Protein AF-A0A8E4GCB2-F1 (afdb_monomer_lite)

Structure (mmCIF, N/CA/C/O backbone):
data_AF-A0A8E4GCB2-F1
#
_entry.id   AF-A0A8E4GCB2-F1
#
loop_
_atom_site.group_PDB
_atom_site.id
_atom_site.type_symbol
_atom_site.label_atom_id
_atom_site.label_alt_id
_atom_site.label_comp_id
_atom_site.label_asym_id
_atom_site.label_entity_id
_atom_site.label_seq_id
_atom_site.pdbx_PDB_ins_code
_atom_site.Cartn_x
_atom_site.Cartn_y
_atom_site.Cartn_z
_atom_site.occupancy
_atom_site.B_iso_or_equiv
_atom_site.auth_seq_id
_atom_site.auth_comp_id
_atom_site.auth_asym_id
_atom_site.auth_atom_id
_atom_site.pdbx_PDB_model_num
ATOM 1 N N . MET A 1 1 ? -10.211 0.913 6.181 1.00 65.44 1 MET A N 1
ATOM 2 C CA . MET A 1 1 ? -9.651 0.796 7.549 1.00 65.44 1 MET A CA 1
ATOM 3 C C . MET A 1 1 ? -8.179 1.196 7.677 1.00 65.44 1 MET A C 1
ATOM 5 O O . MET A 1 1 ? -7.841 1.845 8.655 1.00 65.44 1 MET A O 1
ATOM 9 N N . ARG A 1 2 ? -7.287 0.871 6.728 1.00 70.12 2 ARG A N 1
ATOM 10 C CA . ARG A 1 2 ? -5.831 1.126 6.861 1.00 70.12 2 ARG A CA 1
ATOM 11 C C . ARG A 1 2 ? -5.432 2.606 6.962 1.00 70.12 2 ARG A C 1
ATOM 13 O O . ARG A 1 2 ? -4.666 2.965 7.844 1.00 70.12 2 ARG A O 1
ATOM 20 N N . LYS A 1 3 ? -6.021 3.485 6.146 1.00 70.12 3 LYS A N 1
ATOM 21 C CA . LYS A 1 3 ? -5.836 4.944 6.283 1.00 70.12 3 LYS A CA 1
ATOM 22 C C . LYS A 1 3 ? -6.299 5.482 7.630 1.00 70.12 3 LYS A C 1
ATOM 24 O O . LYS A 1 3 ? -5.639 6.321 8.220 1.00 70.12 3 LYS A O 1
ATOM 29 N N . SER A 1 4 ? -7.415 4.963 8.133 1.00 77.81 4 SER A N 1
ATOM 30 C CA . SER A 1 4 ? -7.913 5.296 9.466 1.00 77.81 4 SER A CA 1
ATOM 31 C C . SER A 1 4 ? -6.920 4.863 10.546 1.00 77.81 4 SER A C 1
ATOM 33 O O . SER A 1 4 ? -6.782 5.559 11.541 1.00 77.81 4 SER A O 1
ATOM 35 N N . ALA A 1 5 ? -6.206 3.749 10.343 1.00 80.12 5 ALA A N 1
ATOM 36 C CA . ALA A 1 5 ? -5.160 3.286 11.250 1.00 80.12 5 ALA A CA 1
ATOM 37 C C . ALA A 1 5 ? -3.907 4.170 11.207 1.00 80.12 5 ALA A C 1
ATOM 39 O O . ALA A 1 5 ? -3.366 4.470 12.263 1.00 80.12 5 ALA A O 1
ATOM 40 N N . LEU A 1 6 ? -3.495 4.622 10.017 1.00 77.94 6 LEU A N 1
ATOM 41 C CA . LEU A 1 6 ? -2.392 5.576 9.837 1.00 77.94 6 LEU A CA 1
ATOM 42 C C . LEU A 1 6 ? -2.711 6.951 10.427 1.00 77.94 6 LEU A C 1
ATOM 44 O O . LEU A 1 6 ? -1.903 7.530 11.139 1.00 77.94 6 LEU A O 1
ATOM 48 N N . LEU A 1 7 ? -3.926 7.453 10.204 1.00 80.25 7 LEU A N 1
ATOM 49 C CA . LEU A 1 7 ? -4.390 8.669 10.864 1.00 80.25 7 LEU A CA 1
ATOM 50 C C . LEU A 1 7 ? -4.395 8.478 12.386 1.00 80.25 7 LEU A C 1
ATOM 52 O O . LEU A 1 7 ? -3.862 9.295 13.127 1.00 80.25 7 LEU A O 1
ATOM 56 N N . ALA A 1 8 ? -4.959 7.369 12.866 1.00 81.69 8 ALA A N 1
ATOM 57 C CA . ALA A 1 8 ? -5.050 7.101 14.292 1.00 81.69 8 ALA A CA 1
ATOM 58 C C . ALA A 1 8 ? -3.692 6.841 14.962 1.00 81.69 8 ALA A C 1
ATOM 60 O O . ALA A 1 8 ? -3.600 7.016 16.178 1.00 81.69 8 ALA A O 1
ATOM 61 N N . SER A 1 9 ? -2.651 6.431 14.232 1.00 81.31 9 SER A N 1
ATOM 62 C CA . SER A 1 9 ? -1.313 6.243 14.801 1.00 81.31 9 SER A CA 1
ATOM 63 C C . SER A 1 9 ? -0.618 7.573 15.089 1.00 81.31 9 SER A C 1
ATOM 65 O O . SER A 1 9 ? 0.040 7.671 16.120 1.00 81.31 9 SER A O 1
ATOM 67 N N . VAL A 1 10 ? -0.842 8.603 14.262 1.00 82.25 10 VAL A N 1
ATOM 68 C CA . VAL A 1 10 ? -0.287 9.959 14.463 1.00 82.25 10 VAL A CA 1
ATOM 69 C C . VAL A 1 10 ? -1.137 10.852 15.374 1.00 82.25 10 VAL A C 1
ATOM 71 O O . VAL A 1 10 ? -0.685 11.907 15.817 1.00 82.25 10 VAL A O 1
ATOM 74 N N . MET A 1 11 ? -2.371 10.445 15.689 1.00 84.69 11 MET A N 1
ATOM 75 C CA . MET A 1 11 ? -3.246 11.166 16.621 1.00 84.69 11 MET A CA 1
ATOM 76 C C . MET A 1 11 ? -2.709 11.160 18.057 1.00 84.69 11 MET A C 1
ATOM 78 O O . MET A 1 11 ? -2.127 10.182 18.538 1.00 84.69 11 MET A O 1
ATOM 82 N N . ARG A 1 12 ? -3.031 12.217 18.818 1.00 83.38 12 ARG A N 1
ATOM 83 C CA . ARG A 1 12 ? -2.738 12.257 20.258 1.00 83.38 12 ARG A CA 1
ATOM 84 C C . ARG A 1 12 ? -3.462 11.117 20.976 1.00 83.38 12 ARG A C 1
ATOM 86 O O . ARG A 1 12 ? -4.606 10.775 20.668 1.00 83.38 12 ARG A O 1
ATOM 93 N N . SER A 1 13 ? -2.831 10.562 22.010 1.00 81.69 13 SER A N 1
ATOM 94 C CA . SER A 1 13 ? -3.335 9.380 22.733 1.00 81.69 13 SER A CA 1
ATOM 95 C C . SER A 1 13 ? -4.754 9.541 23.309 1.00 81.69 13 SER A C 1
ATOM 97 O O . SER A 1 13 ? -5.478 8.550 23.450 1.00 81.69 13 SER A O 1
ATOM 99 N N . GLY A 1 14 ? -5.164 10.772 23.639 1.00 82.06 14 GLY A N 1
ATOM 100 C CA . GLY A 1 14 ? -6.522 11.106 24.080 1.00 82.06 14 GLY A CA 1
ATOM 101 C C . GLY A 1 14 ? -7.552 11.092 22.946 1.00 82.06 14 GLY A C 1
ATOM 102 O O . GLY A 1 14 ? -8.628 10.519 23.104 1.00 82.06 14 GLY A O 1
ATOM 103 N N . GLU A 1 15 ? -7.210 11.652 21.786 1.00 85.19 15 GLU A N 1
ATOM 104 C CA . GLU A 1 15 ? -8.082 11.701 20.604 1.00 85.19 15 GLU A CA 1
ATOM 105 C C . GLU A 1 15 ? -8.277 10.304 20.013 1.00 85.19 15 GLU A C 1
ATOM 107 O O . GLU A 1 15 ? -9.405 9.896 19.745 1.00 85.19 15 GLU A O 1
ATOM 112 N N . ARG A 1 16 ? -7.198 9.515 19.928 1.00 88.25 16 ARG A N 1
ATOM 113 C CA . ARG A 1 16 ? -7.249 8.107 19.513 1.00 88.25 16 ARG A CA 1
ATOM 114 C C . ARG A 1 16 ? -8.186 7.281 20.394 1.00 88.25 16 ARG A C 1
ATOM 116 O O . ARG A 1 16 ? -8.955 6.466 19.890 1.00 88.25 16 ARG A O 1
ATOM 123 N N . ARG A 1 17 ? -8.140 7.483 21.717 1.00 86.06 17 ARG A N 1
ATOM 124 C CA . ARG A 1 17 ? -9.039 6.793 22.660 1.00 86.06 17 ARG A CA 1
ATOM 125 C C . ARG A 1 17 ? -10.498 7.165 22.426 1.00 86.06 17 ARG A C 1
ATOM 127 O O . ARG A 1 17 ? -11.338 6.271 22.428 1.00 86.06 17 ARG A O 1
ATOM 134 N N . ARG A 1 18 ? -10.785 8.451 22.202 1.00 87.75 18 ARG A N 1
ATOM 135 C CA . ARG A 1 18 ? -12.143 8.933 21.908 1.00 87.75 18 ARG A CA 1
ATOM 136 C C . ARG A 1 18 ? -12.669 8.362 20.591 1.00 87.75 18 ARG A C 1
ATOM 138 O O . ARG A 1 18 ? -13.781 7.852 20.579 1.00 87.75 18 ARG A O 1
ATOM 145 N N . LEU A 1 19 ? -11.849 8.349 19.539 1.00 88.56 19 LEU A N 1
ATOM 146 C CA . LEU A 1 19 ? -12.194 7.744 18.249 1.00 88.56 19 LEU A CA 1
ATOM 147 C C . LEU A 1 19 ? -12.505 6.246 18.382 1.00 88.56 19 LEU A C 1
ATOM 149 O O . LEU A 1 19 ? -13.515 5.770 17.882 1.00 88.56 19 LEU A O 1
ATOM 153 N N . LEU A 1 20 ? -11.656 5.485 19.080 1.00 89.25 20 LEU A N 1
ATOM 154 C CA . LEU A 1 20 ? -11.888 4.050 19.275 1.00 89.25 20 LEU A 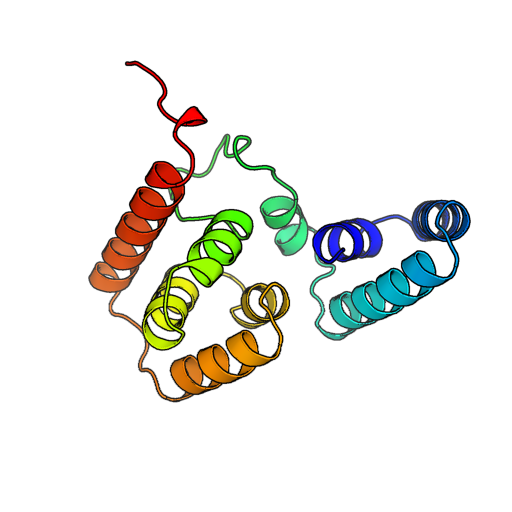CA 1
ATOM 155 C C . LEU A 1 20 ? -13.122 3.760 20.137 1.00 89.25 20 LEU A C 1
ATOM 157 O O . LEU A 1 20 ? -13.730 2.707 19.972 1.00 89.25 20 LEU A O 1
ATOM 161 N N . ALA A 1 21 ? -13.473 4.663 21.054 1.00 90.25 21 ALA A N 1
ATOM 162 C CA . ALA A 1 21 ? -14.662 4.545 21.890 1.00 90.25 21 ALA A CA 1
ATOM 163 C C . ALA A 1 21 ? -15.958 4.898 21.142 1.00 90.25 21 ALA A C 1
ATOM 165 O O . ALA A 1 21 ? -17.017 4.413 21.524 1.00 90.25 21 ALA A O 1
ATOM 166 N N . SER A 1 22 ? -15.890 5.712 20.083 1.00 90.06 22 SER A N 1
ATOM 167 C CA . SER A 1 22 ? -17.060 6.073 19.273 1.00 90.06 22 SER A CA 1
ATOM 168 C C . SER A 1 22 ? -17.375 5.070 18.157 1.00 90.06 22 SER A C 1
ATOM 170 O O . SER A 1 22 ? -18.358 5.247 17.444 1.00 90.06 22 SER A O 1
ATOM 172 N N . LEU A 1 23 ? -16.544 4.040 17.967 1.00 90.06 23 LEU A N 1
ATOM 173 C CA . LEU A 1 23 ? -16.723 3.016 16.937 1.00 90.06 23 LEU A CA 1
ATOM 174 C C . LEU A 1 23 ? -17.404 1.753 17.492 1.00 90.06 23 LEU A C 1
ATOM 176 O O . LEU A 1 23 ? -17.191 1.395 18.653 1.00 90.06 23 LEU A O 1
ATOM 180 N N . PRO A 1 24 ? -18.140 1.001 16.652 1.00 93.56 24 PRO A N 1
ATOM 181 C CA . PRO A 1 24 ? -18.599 -0.341 16.996 1.00 93.56 24 PRO A CA 1
ATOM 182 C C . PRO A 1 24 ? -17.435 -1.248 17.423 1.00 93.56 24 PRO A C 1
ATOM 184 O O . PRO A 1 24 ? -16.355 -1.203 16.830 1.00 93.56 24 PRO A O 1
ATOM 187 N N . ALA A 1 25 ? -17.658 -2.114 18.417 1.00 87.62 25 ALA A N 1
ATOM 188 C CA . ALA A 1 25 ? -16.599 -2.915 19.044 1.00 87.62 25 ALA A CA 1
ATOM 189 C C . ALA A 1 25 ? -15.779 -3.760 18.048 1.00 87.62 25 ALA A C 1
ATOM 191 O O . ALA A 1 25 ? -14.553 -3.842 18.173 1.00 87.62 25 ALA A O 1
ATOM 192 N N . ALA A 1 26 ? -16.431 -4.335 17.032 1.00 86.50 26 ALA A N 1
ATOM 193 C CA . ALA A 1 26 ? -15.762 -5.095 15.975 1.00 86.50 26 ALA A CA 1
ATOM 194 C C . ALA A 1 26 ? -14.794 -4.213 15.161 1.00 86.50 26 ALA A C 1
ATOM 196 O O . ALA A 1 26 ? -13.616 -4.544 15.030 1.00 86.50 26 ALA A O 1
ATOM 197 N N . MET A 1 27 ? -15.252 -3.037 14.717 1.00 84.94 27 MET A N 1
ATOM 198 C CA . MET A 1 27 ? -14.434 -2.073 13.968 1.00 84.94 27 MET A CA 1
ATOM 199 C C . MET A 1 27 ? -13.300 -1.497 14.820 1.00 84.94 27 MET A C 1
ATOM 201 O O . MET A 1 27 ? -12.180 -1.349 14.339 1.00 84.94 27 MET A O 1
ATOM 205 N N . ALA A 1 28 ? -13.557 -1.196 16.095 1.00 86.62 28 ALA A N 1
ATOM 206 C CA . ALA A 1 28 ? -12.532 -0.711 17.016 1.00 86.62 28 ALA A CA 1
ATOM 207 C C . ALA A 1 28 ? -11.431 -1.760 17.249 1.00 86.62 28 ALA A C 1
ATOM 209 O O . ALA A 1 28 ? -10.258 -1.411 17.382 1.00 86.62 28 ALA A O 1
ATOM 210 N N . THR A 1 29 ? -11.791 -3.044 17.294 1.00 86.19 29 THR A N 1
ATOM 211 C CA . THR A 1 29 ? -10.836 -4.151 17.447 1.00 86.19 29 THR A CA 1
ATOM 212 C C . THR A 1 29 ? -9.966 -4.303 16.204 1.00 86.19 29 THR A C 1
ATOM 214 O O . THR A 1 29 ? -8.740 -4.341 16.318 1.00 86.19 29 THR A O 1
ATOM 217 N N . GLU A 1 30 ? -10.576 -4.293 15.019 1.00 84.00 30 GLU A N 1
ATOM 218 C CA . GLU A 1 30 ? -9.847 -4.323 13.749 1.00 84.00 30 GLU A CA 1
ATOM 219 C C . GLU A 1 30 ? -8.910 -3.111 13.610 1.00 84.00 30 GLU A C 1
ATOM 221 O O . GLU A 1 30 ? -7.729 -3.256 13.287 1.00 84.00 30 GLU A O 1
ATOM 226 N N . LEU A 1 31 ? -9.399 -1.913 13.943 1.00 86.06 31 LEU A N 1
ATOM 227 C CA . LEU A 1 31 ? -8.616 -0.683 13.873 1.00 86.06 31 LEU A CA 1
ATOM 228 C C . LEU A 1 31 ? -7.433 -0.696 14.853 1.00 86.06 31 LEU A C 1
ATOM 230 O O . LEU A 1 31 ? -6.333 -0.302 14.474 1.00 86.06 31 LEU A O 1
ATOM 234 N N . ARG A 1 32 ? -7.607 -1.206 16.082 1.00 85.94 32 ARG A N 1
ATOM 235 C CA . ARG A 1 32 ? -6.495 -1.392 17.037 1.00 85.94 32 ARG A CA 1
ATOM 236 C C . ARG A 1 32 ? -5.417 -2.323 16.489 1.00 85.94 32 ARG A C 1
ATOM 238 O O . ARG A 1 32 ? -4.237 -2.014 16.637 1.00 85.94 32 ARG A O 1
ATOM 245 N N . ALA A 1 33 ? -5.804 -3.430 15.855 1.00 84.69 33 ALA A N 1
ATOM 246 C CA . ALA A 1 33 ? -4.851 -4.369 15.267 1.00 84.69 33 ALA A CA 1
ATOM 247 C C . ALA A 1 33 ? -4.021 -3.709 14.153 1.00 84.69 33 ALA A C 1
ATOM 249 O O . ALA A 1 33 ? -2.805 -3.893 14.097 1.00 84.69 33 ALA A O 1
ATOM 250 N N . GLN A 1 34 ? -4.662 -2.888 13.317 1.00 81.00 34 GLN A N 1
ATOM 251 C CA . GLN A 1 34 ? -3.990 -2.138 12.256 1.00 81.00 34 GLN A CA 1
ATOM 252 C C . GLN A 1 34 ? -3.081 -1.029 12.811 1.00 81.00 34 GLN A C 1
ATOM 254 O O . GLN A 1 34 ? -1.949 -0.906 12.359 1.00 81.00 34 GLN A O 1
ATOM 259 N N . ILE A 1 35 ? -3.508 -0.279 13.837 1.00 84.44 35 ILE A N 1
ATOM 260 C CA . ILE A 1 35 ? -2.657 0.729 14.506 1.00 84.44 35 ILE A CA 1
ATOM 261 C C . ILE A 1 35 ? -1.412 0.064 15.103 1.00 84.44 35 ILE A C 1
ATOM 263 O O . ILE A 1 35 ? -0.299 0.547 14.926 1.00 84.44 35 ILE A O 1
ATOM 267 N N . ALA A 1 36 ? -1.581 -1.076 15.778 1.00 82.62 36 ALA A N 1
ATOM 268 C 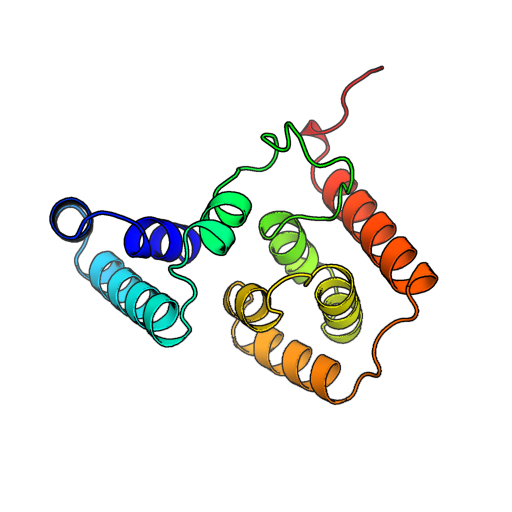CA . ALA A 1 36 ? -0.462 -1.820 16.344 1.00 82.62 36 ALA A CA 1
ATOM 269 C C . ALA A 1 36 ? 0.498 -2.349 15.268 1.00 82.62 36 ALA A C 1
ATOM 271 O O . ALA A 1 36 ? 1.677 -2.548 15.545 1.00 82.62 36 ALA A O 1
ATOM 272 N N . LEU A 1 37 ? 0.010 -2.629 14.059 1.00 79.69 37 LEU A N 1
ATOM 273 C CA . LEU A 1 37 ? 0.850 -3.009 12.926 1.00 79.69 37 LEU A CA 1
ATOM 274 C C . LEU A 1 37 ? 1.646 -1.798 12.418 1.00 79.69 37 LEU A C 1
ATOM 276 O O . LEU A 1 37 ? 2.861 -1.892 12.303 1.00 79.69 37 LEU A O 1
ATOM 280 N N . VAL A 1 38 ? 0.987 -0.653 12.226 1.00 81.38 38 VAL A N 1
ATOM 281 C CA . VAL A 1 38 ? 1.618 0.613 11.815 1.00 81.38 38 VAL A CA 1
ATOM 282 C C . VAL A 1 38 ? 2.739 1.025 12.777 1.00 81.38 38 VAL A C 1
ATOM 284 O O . VAL A 1 38 ? 3.871 1.209 12.338 1.00 81.38 38 VAL A O 1
ATOM 287 N N . CYS A 1 39 ? 2.472 1.074 14.087 1.00 82.50 39 CYS A N 1
ATOM 288 C CA . CYS A 1 39 ? 3.483 1.451 15.084 1.00 82.50 39 CYS A CA 1
ATOM 289 C C . CYS A 1 39 ? 4.637 0.438 15.177 1.00 82.50 39 CYS A C 1
ATOM 291 O O . CYS A 1 39 ? 5.782 0.827 15.374 1.00 82.50 39 CYS A O 1
ATOM 293 N N . ARG A 1 40 ? 4.374 -0.870 15.024 1.00 82.19 40 ARG A N 1
ATOM 294 C CA . ARG A 1 40 ? 5.441 -1.892 15.047 1.00 82.19 40 ARG A CA 1
ATOM 295 C C . ARG A 1 40 ? 6.416 -1.759 13.882 1.00 82.19 40 ARG A C 1
ATOM 297 O O . ARG A 1 40 ? 7.569 -2.148 14.025 1.00 82.19 40 ARG A O 1
ATOM 304 N N . HIS A 1 41 ? 5.950 -1.243 12.751 1.00 75.12 41 HIS A N 1
ATOM 305 C CA . HIS A 1 41 ? 6.774 -1.012 11.571 1.00 75.12 41 HIS A CA 1
ATOM 306 C C . HIS A 1 41 ? 7.358 0.409 11.505 1.00 75.12 41 HIS A C 1
ATOM 308 O O . HIS A 1 41 ? 8.066 0.708 10.551 1.00 75.12 41 HIS A O 1
ATOM 314 N N . GLY A 1 42 ? 7.091 1.270 12.497 1.00 77.31 42 GLY A N 1
ATOM 315 C CA . GLY A 1 42 ? 7.561 2.660 12.507 1.00 77.31 42 GLY A CA 1
ATOM 316 C C . GLY A 1 42 ? 6.893 3.547 11.452 1.00 77.31 42 GLY A C 1
ATOM 317 O O . GLY A 1 42 ? 7.422 4.590 11.090 1.00 77.31 42 GLY A O 1
ATOM 318 N N . TRP A 1 43 ? 5.732 3.141 10.928 1.00 78.19 43 TRP A N 1
ATOM 319 C CA . TRP A 1 43 ? 4.993 3.903 9.913 1.00 78.19 43 TRP A CA 1
ATOM 320 C C . TRP A 1 43 ? 4.115 5.011 10.510 1.00 78.19 43 TRP A C 1
ATOM 322 O O . TRP A 1 43 ? 3.235 5.538 9.836 1.00 78.19 43 TRP A O 1
ATOM 332 N N . ASP A 1 44 ? 4.302 5.333 11.786 1.00 75.75 44 ASP A N 1
ATOM 333 C CA . ASP A 1 44 ? 3.661 6.441 12.489 1.00 75.75 44 ASP A CA 1
ATOM 334 C C . ASP A 1 44 ? 4.477 7.740 12.427 1.00 75.75 44 ASP A C 1
ATOM 336 O O . ASP A 1 44 ? 4.134 8.719 13.089 1.00 75.75 44 ASP A O 1
ATOM 340 N N . GLU A 1 45 ? 5.522 7.781 11.600 1.00 75.69 45 GLU A N 1
ATOM 341 C CA . GLU A 1 45 ? 6.261 9.006 11.329 1.00 75.69 45 GLU A CA 1
ATOM 342 C C . GLU A 1 45 ? 5.406 9.991 10.500 1.00 75.69 45 GLU A C 1
ATOM 344 O O . GLU A 1 45 ? 4.896 9.620 9.435 1.00 75.69 45 GLU A O 1
ATOM 349 N N . PRO A 1 46 ? 5.243 11.259 10.932 1.00 69.25 46 PRO A N 1
ATOM 350 C CA . PRO A 1 46 ? 4.412 12.241 10.227 1.00 69.25 46 PRO A CA 1
ATOM 351 C C . PRO A 1 46 ? 4.794 12.432 8.754 1.00 69.25 46 PRO A C 1
ATOM 353 O O . PRO A 1 46 ? 3.922 12.611 7.909 1.00 69.25 46 PRO A O 1
ATOM 356 N N . THR A 1 47 ? 6.086 12.320 8.440 1.00 67.81 47 THR A N 1
ATOM 357 C CA . THR A 1 47 ? 6.653 12.425 7.086 1.00 67.81 47 THR A CA 1
ATOM 358 C C . THR A 1 47 ? 6.158 11.325 6.140 1.00 67.81 47 THR A C 1
ATOM 360 O O . THR A 1 47 ? 6.012 11.571 4.945 1.00 67.81 47 THR A O 1
ATOM 363 N N . LEU A 1 48 ? 5.849 10.132 6.660 1.00 65.88 48 LEU A N 1
ATOM 364 C CA . LEU A 1 48 ? 5.290 9.006 5.900 1.00 65.88 48 LEU A CA 1
ATOM 365 C C . LEU A 1 48 ? 3.759 9.061 5.836 1.00 65.88 48 LEU A C 1
ATOM 367 O O . LEU A 1 48 ? 3.145 8.646 4.850 1.00 65.88 48 LEU A O 1
ATOM 371 N N . VAL A 1 49 ? 3.133 9.575 6.895 1.00 68.94 49 VAL A N 1
ATOM 372 C CA . VAL A 1 49 ? 1.677 9.579 7.054 1.00 68.94 49 VAL A CA 1
ATOM 373 C C . VAL A 1 49 ? 1.021 10.737 6.304 1.00 68.94 49 VAL A C 1
ATOM 375 O O . VAL A 1 49 ? -0.007 10.528 5.661 1.00 68.94 49 VAL A O 1
ATOM 378 N N . GLU A 1 50 ? 1.603 11.939 6.317 1.00 67.00 50 GLU A N 1
ATOM 379 C CA . GLU A 1 50 ? 1.040 13.108 5.628 1.00 67.00 50 GLU A CA 1
ATOM 380 C C . GLU A 1 50 ? 0.816 12.887 4.120 1.00 67.00 50 GLU A C 1
ATOM 382 O O . GLU A 1 50 ? -0.301 13.141 3.656 1.00 67.00 50 GLU A O 1
ATOM 387 N N . PRO A 1 51 ? 1.780 12.354 3.340 1.00 63.91 51 PRO A N 1
ATOM 388 C CA . PRO A 1 51 ? 1.565 12.076 1.920 1.00 63.91 51 PRO A CA 1
ATOM 389 C C . PRO A 1 51 ? 0.492 11.009 1.680 1.00 63.91 51 PRO A C 1
ATOM 391 O O . PRO A 1 51 ? -0.242 11.077 0.700 1.00 63.91 51 PRO A O 1
ATOM 394 N N . ALA A 1 52 ? 0.368 10.030 2.582 1.00 65.38 52 ALA A N 1
ATOM 395 C CA . ALA A 1 52 ? -0.614 8.952 2.474 1.00 65.38 52 ALA A CA 1
ATOM 396 C C . ALA A 1 52 ? -2.045 9.377 2.854 1.00 65.38 52 ALA A C 1
ATOM 398 O O . ALA A 1 52 ? -3.018 8.722 2.459 1.00 65.38 52 ALA A O 1
ATOM 399 N N . LEU A 1 53 ? -2.173 10.446 3.648 1.00 65.19 53 LEU A N 1
ATOM 400 C CA . LEU A 1 53 ? -3.445 11.050 4.045 1.00 65.19 53 LEU A CA 1
ATOM 401 C C . LEU A 1 53 ? -3.909 12.152 3.092 1.00 65.19 53 LEU A C 1
ATOM 403 O O . LEU A 1 53 ? -5.112 12.428 3.052 1.00 65.19 53 LEU A O 1
ATOM 407 N N . ARG A 1 54 ? -2.999 12.766 2.324 1.00 65.06 54 ARG A N 1
ATOM 408 C CA . ARG A 1 54 ? -3.371 13.688 1.246 1.00 65.06 54 ARG A CA 1
ATOM 409 C C . ARG A 1 54 ? -4.227 12.930 0.238 1.00 65.06 54 ARG A C 1
ATOM 411 O O . ARG A 1 54 ? -3.778 11.988 -0.408 1.00 65.06 54 ARG A O 1
ATOM 418 N N . GLY A 1 55 ? -5.492 13.333 0.165 1.00 50.66 55 GLY A N 1
ATOM 419 C CA . GLY A 1 55 ? -6.444 12.783 -0.785 1.00 50.66 55 GLY A CA 1
ATOM 420 C C . GLY A 1 55 ? -6.039 13.066 -2.238 1.00 50.66 55 GLY A C 1
ATOM 421 O O . GLY A 1 55 ? -5.102 13.830 -2.491 1.00 50.66 55 GLY A O 1
ATOM 422 N N . PRO A 1 56 ? -6.803 12.538 -3.205 1.00 44.56 56 PRO A N 1
ATOM 423 C CA . PRO A 1 56 ? -6.445 12.472 -4.622 1.00 44.56 56 PRO A CA 1
ATOM 424 C C . PRO A 1 56 ? -6.369 13.822 -5.376 1.00 44.56 56 PRO A C 1
ATOM 426 O O . PRO A 1 56 ? -6.391 13.818 -6.607 1.00 44.56 56 PRO A O 1
ATOM 429 N N . GLY A 1 57 ? -6.259 14.959 -4.680 1.00 45.03 57 GLY A N 1
ATOM 430 C CA . GLY A 1 57 ? -6.199 16.3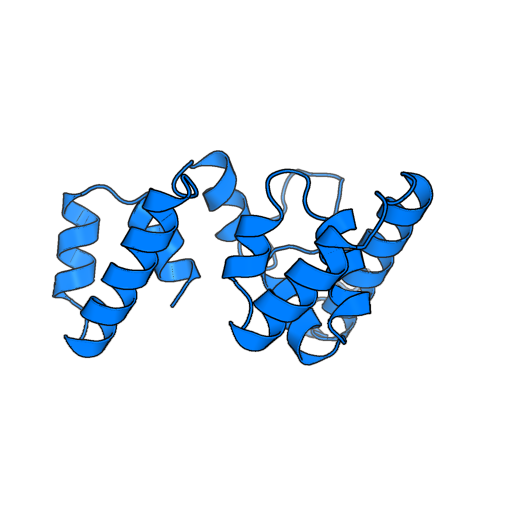07 -5.256 1.00 45.03 57 GLY A CA 1
ATOM 431 C C . GLY A 1 57 ? -5.445 17.359 -4.429 1.00 45.03 57 GLY A C 1
ATOM 432 O O . GLY A 1 57 ? -5.583 18.541 -4.718 1.00 45.03 57 GLY A O 1
ATOM 433 N N . GLN A 1 58 ? -4.663 16.977 -3.410 1.00 40.75 58 GLN A N 1
ATOM 434 C CA . GLN A 1 58 ? -3.824 17.920 -2.646 1.00 40.75 58 GLN A CA 1
ATOM 435 C C . GLN A 1 58 ? -2.329 17.622 -2.800 1.00 40.75 58 GLN A C 1
ATOM 437 O O . GLN A 1 58 ? -1.589 17.516 -1.830 1.00 40.75 58 GLN A O 1
ATOM 442 N N . THR A 1 59 ? -1.854 17.518 -4.034 1.00 40.94 59 THR A N 1
ATOM 443 C CA . THR A 1 59 ? -0.431 17.689 -4.354 1.00 40.94 59 THR A CA 1
ATOM 444 C C . THR A 1 59 ? -0.204 19.128 -4.802 1.00 40.94 59 THR A C 1
ATOM 446 O O . THR A 1 59 ? 0.057 19.399 -5.969 1.00 40.94 59 THR A O 1
ATOM 449 N N . ILE A 1 60 ? -0.346 20.080 -3.876 1.00 39.28 60 ILE A N 1
ATOM 450 C CA . ILE A 1 60 ? 0.235 21.411 -4.068 1.00 39.28 60 ILE A CA 1
ATOM 451 C C . ILE A 1 60 ? 1.671 21.301 -3.556 1.00 39.28 60 ILE A C 1
ATOM 453 O O . ILE A 1 60 ? 1.891 21.334 -2.347 1.00 39.28 60 ILE A O 1
ATOM 457 N N . GLY A 1 61 ? 2.633 21.103 -4.461 1.00 37.25 61 GLY A N 1
ATOM 458 C CA . GLY A 1 61 ? 4.027 21.448 -4.167 1.00 37.25 61 GLY A CA 1
ATOM 459 C C . GLY A 1 61 ? 5.134 20.541 -4.696 1.00 37.25 61 GLY A C 1
ATOM 460 O O . GLY A 1 61 ? 6.216 21.067 -4.917 1.00 37.25 61 GLY A O 1
ATOM 461 N N . ASP A 1 62 ? 4.906 19.252 -4.959 1.00 39.47 62 ASP A N 1
ATOM 462 C CA . ASP A 1 62 ? 5.975 18.394 -5.494 1.00 39.47 62 ASP A CA 1
ATOM 463 C C . ASP A 1 62 ? 5.807 18.199 -6.996 1.00 39.47 62 ASP A C 1
ATOM 465 O O . ASP A 1 62 ? 4.918 17.493 -7.471 1.00 39.47 62 ASP A O 1
ATOM 469 N N . ALA A 1 63 ? 6.700 18.830 -7.751 1.00 39.12 63 ALA A N 1
ATOM 470 C CA . ALA A 1 63 ? 6.838 18.722 -9.199 1.00 39.12 63 ALA A CA 1
ATOM 471 C C . ALA A 1 63 ? 7.323 17.330 -9.678 1.00 39.12 63 ALA A C 1
ATOM 473 O O . ALA A 1 63 ? 7.871 17.216 -10.770 1.00 39.12 63 ALA A O 1
ATOM 474 N N . ASP A 1 64 ? 7.107 16.272 -8.891 1.00 49.16 64 ASP A N 1
ATOM 475 C CA . ASP A 1 64 ? 7.539 14.897 -9.166 1.00 49.16 64 ASP A CA 1
ATOM 476 C C . ASP A 1 64 ? 6.327 13.942 -9.086 1.00 49.16 64 ASP A C 1
ATOM 478 O O . ASP A 1 64 ? 6.266 13.005 -8.290 1.00 49.16 64 ASP A O 1
ATOM 482 N N . GLY A 1 65 ? 5.302 14.259 -9.892 1.00 54.19 65 GLY A N 1
ATOM 483 C CA . GLY A 1 65 ? 3.949 13.680 -9.918 1.00 54.19 65 GLY A CA 1
ATOM 484 C C . GLY A 1 65 ? 3.866 12.182 -10.236 1.00 54.19 65 GLY A C 1
ATOM 485 O O . GLY A 1 65 ? 3.372 11.776 -11.288 1.00 54.19 65 GLY A O 1
ATOM 486 N N . GLY A 1 66 ? 4.343 11.347 -9.317 1.00 61.00 66 GLY A N 1
ATOM 487 C CA . GLY A 1 66 ? 4.127 9.905 -9.314 1.00 61.00 66 GLY A CA 1
ATOM 488 C C . GLY A 1 66 ? 2.766 9.512 -8.718 1.00 61.00 66 GLY A C 1
ATOM 489 O O . GLY A 1 66 ? 2.131 10.310 -8.029 1.00 61.00 66 GLY A O 1
ATOM 490 N N . PRO A 1 67 ? 2.300 8.274 -8.964 1.00 67.25 67 PRO A N 1
ATOM 491 C CA . PRO A 1 67 ? 1.057 7.773 -8.383 1.00 67.25 67 PRO A CA 1
ATOM 492 C C . PRO A 1 67 ? 1.167 7.686 -6.852 1.00 67.25 67 PRO A C 1
ATOM 494 O O . PRO A 1 67 ? 2.137 7.142 -6.318 1.00 67.25 67 PRO A O 1
ATOM 497 N N . GLY A 1 68 ? 0.159 8.207 -6.149 1.00 74.31 68 GLY A N 1
ATOM 498 C CA . GLY A 1 68 ? 0.076 8.134 -4.690 1.00 74.31 68 GLY A CA 1
ATOM 499 C C . GLY A 1 68 ? -0.327 6.741 -4.193 1.00 74.31 68 GLY A C 1
ATOM 500 O O . GLY A 1 68 ? -0.660 5.849 -4.974 1.00 74.31 68 GLY A O 1
ATOM 501 N N . LEU A 1 69 ? -0.360 6.542 -2.868 1.00 77.44 69 LEU A N 1
ATOM 502 C CA . LEU A 1 69 ? -0.741 5.250 -2.270 1.00 77.44 69 LEU A CA 1
ATOM 503 C C . LEU A 1 69 ? -2.114 4.758 -2.757 1.00 77.44 69 LEU A C 1
ATOM 505 O O . LEU A 1 69 ? -2.297 3.572 -3.017 1.00 77.44 69 LEU A O 1
ATOM 509 N N . GLU A 1 70 ? -3.076 5.671 -2.886 1.00 76.38 70 GLU A N 1
ATOM 510 C CA . GLU A 1 70 ? -4.414 5.368 -3.403 1.00 76.38 70 GLU A CA 1
ATOM 511 C C . GLU A 1 70 ? -4.377 4.859 -4.839 1.00 76.38 70 GLU A C 1
ATOM 513 O O . GLU A 1 70 ? -5.016 3.857 -5.147 1.00 76.38 70 GLU A O 1
ATOM 518 N N . ASP A 1 71 ? -3.602 5.521 -5.697 1.00 81.88 71 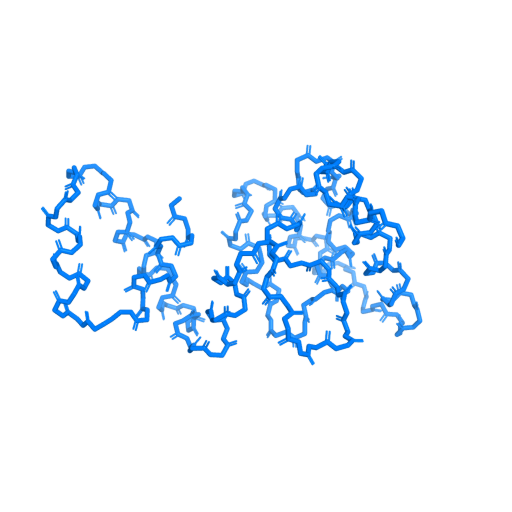ASP A N 1
ATOM 519 C CA . ASP A 1 71 ? -3.457 5.145 -7.097 1.00 81.88 71 ASP A CA 1
ATOM 520 C C . ASP A 1 71 ? -2.825 3.750 -7.202 1.00 81.88 71 ASP A C 1
ATOM 522 O O . ASP A 1 71 ? -3.269 2.930 -7.999 1.00 81.88 71 ASP A O 1
ATOM 526 N N . ILE A 1 72 ? -1.849 3.424 -6.347 1.00 85.00 72 ILE A N 1
ATOM 527 C CA . ILE A 1 72 ? -1.233 2.089 -6.309 1.00 85.00 72 ILE A CA 1
ATOM 528 C C . ILE A 1 72 ? -2.230 1.023 -5.835 1.00 85.00 72 ILE A C 1
ATOM 530 O O . ILE A 1 72 ? -2.287 -0.065 -6.412 1.00 85.00 72 ILE A O 1
ATOM 534 N N . VAL A 1 73 ? -3.044 1.320 -4.817 1.00 84.56 73 VAL A N 1
ATOM 535 C CA . VAL A 1 73 ? -4.118 0.414 -4.375 1.00 84.56 73 VAL A CA 1
ATOM 536 C C . VAL A 1 73 ? -5.148 0.222 -5.490 1.00 84.56 73 VAL A C 1
ATOM 538 O O . VAL A 1 73 ? -5.535 -0.911 -5.766 1.00 84.56 73 VAL A O 1
ATOM 541 N N . GLN A 1 74 ? -5.529 1.283 -6.199 1.00 84.88 74 GLN A N 1
ATOM 542 C CA . GLN A 1 74 ? -6.429 1.200 -7.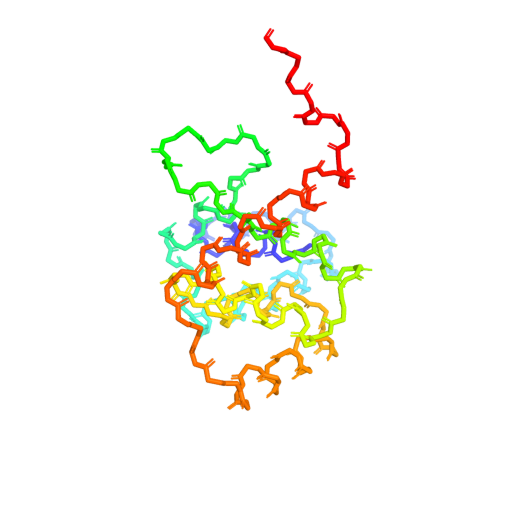349 1.00 84.88 74 GLN A CA 1
ATOM 543 C C . GLN A 1 74 ? -5.839 0.310 -8.452 1.00 84.88 74 GLN A C 1
ATOM 545 O O . GLN A 1 74 ? -6.493 -0.610 -8.943 1.00 84.88 74 GLN A O 1
ATOM 550 N N . LEU A 1 75 ? -4.576 0.549 -8.812 1.00 85.75 75 LEU A N 1
ATOM 551 C CA . LEU A 1 75 ? -3.853 -0.237 -9.806 1.00 85.75 75 LEU A CA 1
ATOM 552 C C . LEU A 1 75 ? -3.759 -1.707 -9.393 1.00 85.75 75 LEU A C 1
ATOM 554 O O . LEU A 1 75 ? -3.830 -2.571 -10.260 1.00 85.75 75 LEU A O 1
ATOM 558 N N . SER A 1 76 ? -3.691 -2.015 -8.096 1.00 88.69 76 SER A N 1
ATOM 559 C CA . SER A 1 76 ? -3.653 -3.395 -7.602 1.00 88.69 76 SER A CA 1
ATOM 560 C C . SER A 1 76 ? -4.892 -4.226 -7.950 1.00 88.69 76 SER A C 1
ATOM 562 O O . SER A 1 76 ? -4.798 -5.447 -8.036 1.00 88.69 76 SER A O 1
ATOM 564 N N . HIS A 1 77 ? -6.029 -3.581 -8.230 1.00 87.19 77 HIS A N 1
ATOM 565 C CA . HIS A 1 77 ? -7.237 -4.259 -8.704 1.00 87.19 77 HIS A CA 1
ATOM 566 C C . HIS A 1 77 ? -7.199 -4.611 -10.198 1.00 87.19 77 HIS A C 1
ATOM 568 O O . HIS A 1 77 ? -8.050 -5.357 -10.672 1.00 87.19 77 HIS A O 1
ATOM 574 N N . THR A 1 78 ? -6.240 -4.066 -10.950 1.00 87.81 78 THR A N 1
ATOM 575 C CA . THR A 1 78 ? -6.164 -4.204 -12.417 1.00 87.81 78 THR A CA 1
ATOM 576 C C . THR A 1 78 ? -4.851 -4.822 -12.891 1.00 87.81 78 THR A C 1
ATOM 578 O O . THR A 1 78 ? -4.812 -5.481 -13.927 1.00 87.81 78 THR A O 1
ATOM 581 N N . LEU A 1 79 ? -3.768 -4.630 -12.138 1.00 87.94 79 LEU A N 1
ATOM 582 C CA . LEU A 1 79 ? -2.432 -5.097 -12.467 1.00 87.94 79 LEU A CA 1
ATOM 583 C C . LEU A 1 79 ? -2.116 -6.417 -11.763 1.00 87.94 79 LEU A C 1
ATOM 585 O O . LEU A 1 79 ? -2.354 -6.584 -10.569 1.00 87.94 79 LEU A O 1
ATOM 589 N N . GLY A 1 80 ? -1.476 -7.331 -12.494 1.00 88.81 80 GLY A N 1
ATOM 590 C CA . GLY A 1 80 ? -0.866 -8.522 -11.905 1.00 88.81 80 GLY A CA 1
ATOM 591 C C . GLY A 1 80 ? 0.326 -8.181 -11.001 1.00 88.81 80 GLY A C 1
ATOM 592 O O . GLY A 1 80 ? 0.971 -7.141 -11.157 1.00 88.81 80 GLY A O 1
ATOM 593 N N . ALA A 1 81 ? 0.664 -9.096 -10.087 1.00 88.69 81 ALA A N 1
ATOM 594 C CA . ALA A 1 81 ? 1.689 -8.890 -9.058 1.00 88.69 81 ALA A CA 1
ATOM 595 C C . ALA A 1 81 ? 3.067 -8.473 -9.611 1.00 88.69 81 ALA A C 1
ATOM 597 O O . ALA A 1 81 ? 3.707 -7.596 -9.038 1.00 88.69 81 ALA A O 1
ATOM 598 N N . ALA A 1 82 ? 3.497 -9.042 -10.742 1.00 88.56 82 ALA A N 1
ATOM 599 C CA . ALA A 1 82 ? 4.778 -8.715 -11.374 1.00 88.56 82 ALA A CA 1
ATOM 600 C C . ALA A 1 82 ? 4.813 -7.300 -11.984 1.00 88.56 82 ALA A C 1
ATOM 602 O O . ALA A 1 82 ? 5.862 -6.663 -12.060 1.00 88.56 82 ALA A O 1
ATOM 603 N N . THR A 1 83 ? 3.684 -6.785 -12.470 1.00 89.56 83 THR A N 1
ATOM 604 C CA . THR A 1 83 ? 3.615 -5.404 -12.975 1.00 89.56 83 THR A CA 1
ATOM 605 C C . THR A 1 83 ? 3.510 -4.437 -11.805 1.00 89.56 83 THR A C 1
ATOM 607 O O . THR A 1 83 ? 4.206 -3.425 -11.774 1.00 89.56 83 THR A O 1
ATOM 610 N N . LEU A 1 84 ? 2.709 -4.791 -10.799 1.00 89.38 84 LEU A N 1
ATOM 611 C CA . LEU A 1 84 ? 2.552 -3.997 -9.591 1.00 89.38 84 LEU A CA 1
ATOM 612 C C . LEU A 1 84 ? 3.864 -3.884 -8.800 1.00 89.38 84 LEU A C 1
ATOM 614 O O . LEU A 1 84 ? 4.168 -2.805 -8.312 1.00 89.38 84 LEU A O 1
ATOM 618 N N . SER A 1 85 ? 4.689 -4.934 -8.731 1.00 90.56 85 SER A N 1
ATOM 619 C CA . SER A 1 85 ? 6.006 -4.874 -8.076 1.00 90.56 85 SER A CA 1
ATOM 620 C C . SER A 1 85 ? 6.933 -3.845 -8.722 1.00 90.56 85 SER A C 1
ATOM 622 O O . SER A 1 85 ? 7.617 -3.110 -8.015 1.00 90.56 85 SER A O 1
ATOM 624 N N . ARG A 1 86 ? 6.908 -3.713 -10.054 1.00 90.19 86 ARG A N 1
ATOM 625 C CA . ARG A 1 86 ? 7.676 -2.686 -10.774 1.00 90.19 86 ARG A CA 1
ATOM 626 C C . ARG A 1 86 ? 7.163 -1.285 -10.473 1.00 90.19 86 ARG A C 1
ATOM 628 O O . ARG A 1 86 ? 7.975 -0.383 -10.297 1.00 90.19 86 ARG A O 1
ATOM 635 N N . VAL A 1 87 ? 5.843 -1.113 -10.368 1.00 88.38 87 VAL A N 1
ATOM 636 C CA . VAL A 1 87 ? 5.241 0.158 -9.937 1.00 88.38 87 VAL A CA 1
ATOM 637 C C . VAL A 1 87 ? 5.709 0.500 -8.525 1.00 88.38 87 VAL A C 1
ATOM 639 O O . VAL A 1 87 ? 6.282 1.565 -8.341 1.00 88.38 87 VAL A O 1
ATOM 642 N N . VAL A 1 88 ? 5.581 -0.430 -7.571 1.00 88.44 88 VAL A N 1
ATOM 643 C CA . VAL A 1 88 ? 6.034 -0.250 -6.180 1.00 88.44 88 VAL A CA 1
ATOM 644 C C . VAL A 1 88 ? 7.522 0.105 -6.120 1.00 88.44 88 VAL A C 1
ATOM 646 O O . VAL A 1 88 ? 7.893 1.043 -5.424 1.00 88.44 88 VAL A O 1
ATOM 649 N N . MET A 1 89 ? 8.371 -0.595 -6.876 1.00 87.50 89 MET A N 1
ATOM 650 C CA . MET A 1 89 ? 9.812 -0.327 -6.939 1.00 87.50 89 MET A CA 1
ATOM 651 C C . MET A 1 89 ? 10.131 1.055 -7.525 1.00 87.50 89 MET A C 1
ATOM 653 O O . MET A 1 89 ? 11.084 1.698 -7.099 1.00 87.50 89 MET A O 1
ATOM 657 N N . ALA A 1 90 ? 9.345 1.515 -8.498 1.00 84.38 90 ALA A N 1
ATOM 658 C CA . ALA A 1 90 ? 9.536 2.808 -9.140 1.00 84.38 90 ALA A CA 1
ATOM 659 C C . ALA A 1 90 ? 9.037 3.986 -8.281 1.00 84.38 90 ALA A C 1
ATOM 661 O O . ALA A 1 90 ? 9.556 5.097 -8.413 1.00 84.38 90 ALA A O 1
ATOM 662 N N . THR A 1 91 ? 8.036 3.756 -7.423 1.00 76.75 91 THR A N 1
ATOM 663 C CA . THR A 1 91 ? 7.362 4.780 -6.603 1.00 76.75 91 THR A CA 1
ATOM 664 C C . THR A 1 91 ? 7.867 4.867 -5.168 1.00 76.75 91 THR A C 1
ATOM 666 O O . THR A 1 91 ? 7.740 5.919 -4.551 1.00 76.75 91 THR A O 1
ATOM 669 N N . ALA A 1 92 ? 8.392 3.777 -4.604 1.00 63.78 92 ALA A N 1
ATOM 670 C CA . ALA A 1 92 ? 8.832 3.735 -3.215 1.00 63.78 92 ALA A CA 1
ATOM 671 C C . ALA A 1 92 ? 10.146 4.511 -3.036 1.00 63.78 92 ALA A C 1
ATOM 673 O O . ALA A 1 92 ? 11.223 3.923 -3.038 1.00 63.78 92 ALA A O 1
ATOM 674 N N . SER A 1 93 ? 10.062 5.833 -2.862 1.00 57.38 93 SER A N 1
ATOM 675 C CA . SER A 1 93 ? 11.203 6.624 -2.386 1.00 57.38 93 SER A CA 1
ATOM 676 C C . SER A 1 93 ? 11.480 6.404 -0.892 1.00 57.38 93 SER A C 1
ATOM 678 O O . SER A 1 93 ? 12.605 6.641 -0.463 1.00 57.38 93 SER A O 1
ATOM 680 N N . ALA A 1 94 ? 10.488 5.933 -0.115 1.00 53.00 94 ALA A N 1
ATOM 681 C CA . ALA A 1 94 ? 10.564 5.889 1.349 1.00 53.00 94 ALA A CA 1
ATOM 682 C C . ALA A 1 94 ? 10.484 4.483 1.987 1.00 53.00 94 ALA A C 1
ATOM 684 O O . ALA A 1 94 ? 11.314 4.182 2.832 1.00 53.00 94 ALA A O 1
ATOM 685 N N . ASP A 1 95 ? 9.562 3.590 1.603 1.00 69.00 95 ASP A N 1
ATOM 686 C CA . ASP A 1 95 ? 9.555 2.185 2.068 1.00 69.00 95 ASP A CA 1
ATOM 687 C C . ASP A 1 95 ? 8.543 1.359 1.255 1.00 69.00 95 ASP A C 1
ATOM 689 O O . ASP A 1 95 ? 7.340 1.634 1.264 1.00 69.00 95 ASP A O 1
ATOM 693 N N . ALA A 1 96 ? 8.994 0.313 0.557 1.00 78.81 96 ALA A N 1
ATOM 694 C CA . ALA A 1 96 ? 8.093 -0.588 -0.165 1.00 78.81 96 ALA A CA 1
ATOM 695 C C . ALA A 1 96 ? 7.156 -1.353 0.790 1.00 78.81 96 ALA A C 1
ATOM 697 O O . ALA A 1 96 ? 6.040 -1.715 0.413 1.00 78.81 96 ALA A O 1
ATOM 698 N N . SER A 1 97 ? 7.577 -1.578 2.037 1.00 78.25 97 SER A N 1
ATOM 699 C CA . SER A 1 97 ? 6.810 -2.310 3.049 1.00 78.25 97 SER A CA 1
ATOM 700 C C . SER A 1 97 ? 5.514 -1.592 3.410 1.00 78.25 97 SER A C 1
ATOM 702 O O . SER A 1 97 ? 4.485 -2.250 3.583 1.00 78.25 97 SER A O 1
ATOM 704 N N . PHE A 1 98 ? 5.547 -0.259 3.436 1.00 77.06 98 PHE A N 1
ATOM 705 C CA . PHE A 1 98 ? 4.378 0.585 3.650 1.00 77.06 98 PHE A CA 1
ATOM 706 C C . PHE A 1 98 ? 3.318 0.375 2.561 1.00 77.06 98 PHE A C 1
ATOM 708 O O . PHE A 1 98 ? 2.148 0.112 2.850 1.00 77.06 98 PHE A O 1
ATOM 715 N N . ILE A 1 99 ? 3.737 0.407 1.293 1.00 81.69 99 ILE A N 1
ATOM 716 C CA . ILE A 1 99 ? 2.839 0.187 0.154 1.00 81.69 99 ILE A CA 1
ATOM 717 C C . ILE A 1 99 ? 2.284 -1.241 0.187 1.00 81.69 99 ILE A C 1
ATOM 719 O O . ILE A 1 99 ? 1.080 -1.445 0.034 1.00 81.69 99 ILE A O 1
ATOM 723 N N . LEU A 1 100 ? 3.135 -2.234 0.458 1.00 85.25 100 LEU A N 1
ATOM 724 C CA . LEU A 1 100 ? 2.725 -3.636 0.562 1.00 85.25 100 LEU A CA 1
ATOM 725 C C . LEU A 1 100 ? 1.687 -3.869 1.665 1.00 85.25 100 LEU A C 1
ATOM 727 O O . LEU A 1 100 ? 0.820 -4.726 1.508 1.00 85.25 100 LEU A O 1
ATOM 731 N N . ALA A 1 101 ? 1.742 -3.119 2.765 1.00 82.25 101 ALA A N 1
ATOM 732 C CA . ALA A 1 101 ? 0.751 -3.225 3.829 1.00 82.25 101 ALA A CA 1
ATOM 733 C C . ALA A 1 101 ? -0.619 -2.658 3.449 1.00 82.25 101 ALA A C 1
ATOM 735 O O . ALA A 1 101 ? -1.627 -3.052 4.042 1.00 82.25 101 ALA A O 1
ATOM 736 N N . ALA A 1 102 ? -0.678 -1.763 2.460 1.00 81.19 102 ALA A N 1
ATOM 737 C CA . ALA A 1 102 ? -1.933 -1.239 1.938 1.00 81.19 102 ALA A CA 1
ATOM 738 C C . ALA A 1 102 ? -2.678 -2.245 1.040 1.00 81.19 102 ALA A C 1
ATOM 740 O O . ALA A 1 102 ? -3.908 -2.166 0.947 1.00 81.19 102 ALA A O 1
ATOM 741 N N . LEU A 1 103 ? -1.960 -3.202 0.440 1.00 84.06 103 LEU A N 1
ATOM 742 C CA . LEU A 1 103 ? -2.495 -4.210 -0.480 1.00 84.06 103 LEU A CA 1
ATOM 743 C C . LEU A 1 103 ? -3.242 -5.350 0.241 1.00 84.06 103 LEU A C 1
ATOM 745 O O . LEU A 1 103 ? -3.164 -5.531 1.459 1.00 84.06 103 LEU A O 1
ATOM 749 N N . GLU A 1 104 ? -3.988 -6.145 -0.527 1.00 85.38 104 GLU A N 1
ATOM 750 C CA . GLU A 1 104 ? -4.587 -7.388 -0.034 1.00 85.38 104 GLU A CA 1
ATOM 751 C C . GLU A 1 104 ? -3.494 -8.398 0.379 1.00 85.38 104 GLU A C 1
ATOM 753 O O . GLU A 1 104 ? -2.509 -8.531 -0.346 1.00 85.38 104 GLU A O 1
ATOM 7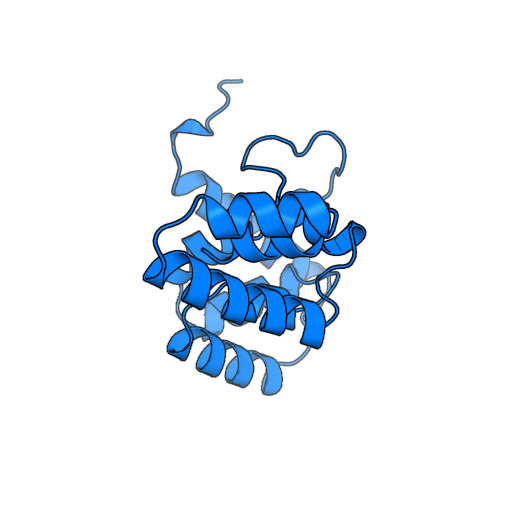58 N N . PRO A 1 105 ? -3.629 -9.144 1.498 1.00 82.12 105 PRO A N 1
ATOM 759 C CA . PRO A 1 105 ? -2.540 -9.971 2.033 1.00 82.12 105 PRO A CA 1
ATOM 760 C C . PRO A 1 105 ? -1.949 -10.990 1.048 1.00 82.12 105 PRO A C 1
ATOM 762 O O . PRO A 1 105 ? -0.730 -11.173 1.011 1.00 82.12 105 PRO A O 1
ATOM 765 N N . ALA A 1 106 ? -2.795 -11.640 0.240 1.00 85.88 106 ALA A N 1
ATOM 766 C CA . ALA A 1 106 ? -2.351 -12.609 -0.760 1.00 85.88 106 ALA A CA 1
ATOM 767 C C . ALA A 1 106 ? -1.544 -11.929 -1.876 1.00 85.88 106 ALA A C 1
ATOM 769 O O . ALA A 1 106 ? -0.438 -12.366 -2.195 1.00 85.88 106 ALA A O 1
ATOM 770 N N . LEU A 1 107 ? -2.049 -10.809 -2.402 1.00 87.88 107 LEU A N 1
ATOM 771 C CA . LEU A 1 107 ? -1.362 -10.019 -3.420 1.00 87.88 107 LEU A CA 1
ATOM 772 C C . LEU A 1 107 ? -0.061 -9.416 -2.876 1.00 87.88 107 LEU A C 1
ATOM 774 O O . LEU A 1 107 ? 0.977 -9.529 -3.519 1.00 87.88 107 LEU A O 1
ATOM 778 N N . ALA A 1 108 ? -0.082 -8.856 -1.666 1.00 87.81 108 ALA A N 1
ATOM 779 C CA . ALA A 1 108 ? 1.088 -8.301 -0.989 1.00 87.81 108 ALA A CA 1
ATOM 780 C C . ALA A 1 108 ? 2.212 -9.333 -0.844 1.00 87.81 108 ALA A C 1
ATOM 782 O O . ALA A 1 108 ? 3.382 -9.011 -1.046 1.00 87.81 108 ALA A O 1
ATOM 783 N N . LYS A 1 109 ? 1.870 -10.587 -0.515 1.00 89.38 109 LYS A N 1
ATOM 784 C CA . LYS A 1 109 ? 2.839 -11.686 -0.430 1.00 89.38 109 LYS A CA 1
ATOM 785 C C . LYS A 1 109 ? 3.495 -11.953 -1.785 1.00 89.38 109 LYS A C 1
ATOM 787 O O . LYS A 1 109 ? 4.718 -12.063 -1.842 1.00 89.38 109 LYS A O 1
ATOM 792 N N . THR A 1 110 ? 2.710 -12.019 -2.858 1.00 91.75 110 THR A N 1
ATOM 793 C CA . THR A 1 110 ? 3.227 -12.258 -4.213 1.00 91.75 110 THR A CA 1
ATOM 794 C C . THR A 1 110 ? 4.067 -11.084 -4.709 1.00 91.75 110 THR A C 1
ATOM 796 O O . THR A 1 110 ? 5.180 -11.287 -5.174 1.00 91.75 110 THR A O 1
ATOM 799 N N . VAL A 1 111 ? 3.601 -9.845 -4.527 1.00 90.19 111 VAL A N 1
ATOM 800 C CA . VAL A 1 111 ? 4.356 -8.634 -4.894 1.00 90.19 111 VAL A CA 1
ATOM 801 C C . VAL A 1 111 ? 5.671 -8.557 -4.116 1.00 90.19 111 VAL A C 1
ATOM 803 O O . VAL A 1 111 ? 6.695 -8.196 -4.685 1.00 90.19 111 VAL A O 1
ATOM 806 N N . ARG A 1 112 ? 5.685 -8.949 -2.836 1.00 91.12 112 ARG A N 1
ATOM 807 C CA . ARG A 1 112 ? 6.919 -9.031 -2.043 1.00 91.12 112 ARG A CA 1
ATOM 808 C C . ARG A 1 112 ? 7.903 -10.057 -2.608 1.00 91.12 112 ARG A C 1
ATOM 810 O O . ARG A 1 112 ? 9.095 -9.772 -2.651 1.00 91.12 112 ARG A O 1
ATOM 817 N N . ALA A 1 113 ? 7.423 -11.224 -3.037 1.00 90.31 113 ALA A N 1
ATOM 818 C CA . ALA A 1 113 ? 8.270 -12.237 -3.666 1.00 90.31 113 ALA A CA 1
ATOM 819 C C . ALA A 1 113 ? 8.862 -11.729 -4.993 1.00 90.31 113 ALA A C 1
ATOM 821 O O . ALA A 1 113 ? 10.062 -11.861 -5.219 1.00 90.31 113 ALA A O 1
ATOM 822 N N . GLU A 1 114 ? 8.044 -11.068 -5.816 1.00 91.56 114 GLU A N 1
ATOM 823 C CA . GLU A 1 114 ? 8.479 -10.428 -7.063 1.00 91.56 114 GLU A CA 1
ATOM 824 C C . GLU A 1 114 ? 9.532 -9.341 -6.812 1.00 91.56 114 GLU A C 1
ATOM 826 O O . GLU A 1 114 ? 10.546 -9.291 -7.504 1.00 91.56 114 GLU A O 1
ATOM 831 N N . LEU A 1 115 ? 9.334 -8.490 -5.798 1.00 89.44 115 LEU A N 1
ATOM 832 C CA . LEU A 1 115 ? 10.301 -7.459 -5.408 1.00 89.44 115 LEU A CA 1
ATOM 833 C C . LEU A 1 115 ? 11.631 -8.065 -4.951 1.00 89.44 115 LEU A C 1
ATOM 835 O O . LEU A 1 115 ? 12.681 -7.578 -5.356 1.00 89.44 115 LEU A O 1
ATOM 839 N N . ALA A 1 116 ? 11.594 -9.132 -4.149 1.00 88.50 116 ALA A N 1
ATOM 840 C CA . ALA A 1 116 ? 12.798 -9.802 -3.657 1.00 88.50 116 ALA A CA 1
ATOM 841 C C . ALA A 1 116 ? 13.603 -10.484 -4.778 1.00 88.50 116 ALA A C 1
ATOM 843 O O . ALA A 1 116 ? 14.826 -10.565 -4.696 1.00 88.50 116 ALA A O 1
ATOM 844 N N . ALA A 1 117 ? 12.925 -10.965 -5.825 1.00 88.62 117 ALA A N 1
ATOM 845 C CA . ALA A 1 117 ? 13.558 -11.580 -6.991 1.00 88.62 117 ALA A CA 1
ATOM 846 C C . ALA A 1 117 ? 14.016 -10.559 -8.053 1.00 88.62 117 ALA A C 1
ATOM 848 O O . ALA A 1 117 ? 14.761 -10.909 -8.971 1.00 88.62 117 ALA A O 1
ATOM 849 N N . SER A 1 118 ? 13.571 -9.305 -7.953 1.00 86.62 118 SER A N 1
ATOM 850 C CA . SER A 1 118 ? 13.803 -8.279 -8.969 1.00 86.62 118 SER A CA 1
ATOM 851 C C . SER A 1 118 ? 15.059 -7.458 -8.691 1.00 86.62 118 SER A C 1
ATOM 853 O O . SER A 1 118 ? 15.375 -7.112 -7.555 1.00 86.62 118 SER A O 1
ATOM 855 N N . ARG A 1 119 ? 15.764 -7.078 -9.761 1.00 85.31 119 ARG A N 1
ATOM 856 C CA . ARG A 1 119 ? 16.845 -6.088 -9.678 1.00 85.31 119 ARG A CA 1
ATOM 857 C C . ARG A 1 119 ? 16.266 -4.669 -9.626 1.00 85.31 119 ARG A C 1
ATOM 859 O O . ARG A 1 119 ? 15.230 -4.442 -10.253 1.00 85.31 119 ARG A O 1
ATOM 866 N N . PRO A 1 120 ? 16.948 -3.716 -8.962 1.00 83.75 120 PRO A N 1
ATOM 867 C CA . PRO A 1 120 ? 16.570 -2.308 -9.005 1.00 83.75 120 PRO A CA 1
ATOM 868 C C . PRO A 1 120 ? 16.408 -1.808 -10.443 1.00 83.75 120 PRO A C 1
ATOM 870 O O . PRO A 1 120 ? 17.220 -2.124 -11.318 1.00 83.75 120 PRO A O 1
ATOM 873 N N . LEU A 1 121 ? 15.359 -1.024 -10.689 1.00 84.06 121 LEU A N 1
ATOM 874 C CA . LEU A 1 121 ? 15.110 -0.434 -12.000 1.00 84.06 121 LEU A CA 1
ATOM 875 C C . LEU A 1 121 ? 16.142 0.669 -12.296 1.00 84.06 121 LEU A C 1
ATOM 877 O O . LEU A 1 121 ? 16.398 1.507 -11.428 1.00 84.06 121 LEU A O 1
ATOM 881 N N . PRO A 1 122 ? 16.692 0.739 -13.525 1.00 87.12 122 PRO A N 1
ATOM 882 C CA . PRO A 1 122 ? 17.456 1.901 -13.966 1.00 87.12 122 PRO A CA 1
ATOM 883 C C . PRO A 1 122 ? 16.623 3.188 -13.830 1.00 87.12 122 PRO A C 1
ATOM 885 O O . PRO A 1 122 ? 15.422 3.143 -14.110 1.00 87.12 122 PRO A O 1
ATOM 888 N N . PRO A 1 123 ? 17.221 4.345 -13.487 1.00 80.38 123 PRO A N 1
ATOM 889 C CA . PRO A 1 123 ? 16.470 5.573 -13.203 1.00 80.38 123 PRO A CA 1
ATOM 890 C C . PRO A 1 123 ? 15.501 5.997 -14.316 1.00 80.38 123 PRO A C 1
ATOM 892 O O . PRO A 1 123 ? 14.351 6.334 -14.043 1.00 80.38 123 PRO A O 1
ATOM 895 N N . ALA A 1 124 ? 15.928 5.905 -15.580 1.00 80.88 124 ALA A N 1
ATOM 896 C CA . ALA A 1 124 ? 15.084 6.227 -16.732 1.00 80.88 124 ALA A CA 1
ATOM 897 C C . ALA A 1 124 ? 13.867 5.291 -16.852 1.00 80.88 124 ALA A C 1
ATOM 899 O O . ALA A 1 124 ? 12.763 5.732 -17.171 1.00 80.88 124 ALA A O 1
ATOM 900 N N . LEU A 1 125 ? 14.050 4.002 -16.549 1.00 84.44 125 LEU A N 1
ATOM 901 C CA . LEU A 1 125 ? 12.969 3.021 -16.569 1.00 84.44 125 LEU A CA 1
ATOM 902 C C . LEU A 1 125 ? 12.028 3.207 -15.375 1.00 84.44 125 LEU A C 1
ATOM 904 O O . LEU A 1 125 ? 10.816 3.121 -15.543 1.00 84.44 125 LEU A O 1
ATOM 908 N N . ALA A 1 126 ? 12.560 3.511 -14.189 1.00 83.94 126 ALA A N 1
ATOM 909 C CA . ALA A 1 126 ? 11.749 3.839 -13.020 1.00 83.94 126 ALA A CA 1
ATOM 910 C C . ALA A 1 126 ? 10.853 5.060 -13.292 1.00 83.94 126 ALA A C 1
ATOM 912 O O . ALA A 1 126 ? 9.651 5.008 -13.038 1.00 83.94 126 ALA A O 1
ATOM 913 N N . ALA A 1 127 ? 11.399 6.122 -13.894 1.00 79.94 127 ALA A N 1
ATOM 914 C CA . ALA A 1 127 ? 10.620 7.293 -14.294 1.00 79.94 127 ALA A CA 1
ATOM 915 C C . ALA A 1 127 ? 9.517 6.939 -15.310 1.00 79.94 127 ALA A C 1
ATOM 917 O O . ALA A 1 127 ? 8.364 7.329 -15.129 1.00 79.94 127 ALA A O 1
ATOM 918 N N . ALA A 1 128 ? 9.833 6.137 -16.333 1.00 84.00 128 ALA A N 1
ATOM 919 C CA . ALA A 1 128 ? 8.845 5.688 -17.315 1.00 84.00 128 ALA A CA 1
ATOM 920 C C . ALA A 1 128 ? 7.714 4.860 -16.677 1.00 84.00 128 ALA A C 1
ATOM 922 O O . ALA A 1 128 ? 6.542 5.082 -16.978 1.00 84.00 128 ALA A O 1
ATOM 923 N N . VAL A 1 129 ? 8.050 3.944 -15.761 1.00 87.25 129 VAL A N 1
ATOM 924 C CA . VAL A 1 129 ? 7.069 3.129 -15.028 1.00 87.25 129 VAL A CA 1
ATOM 925 C C . VAL A 1 129 ? 6.178 4.001 -14.143 1.00 87.25 129 VAL A C 1
ATOM 927 O O . VAL A 1 129 ? 4.962 3.811 -14.155 1.00 87.25 129 VAL A O 1
ATOM 930 N N . ARG A 1 130 ? 6.741 4.985 -13.425 1.00 84.31 130 ARG A N 1
ATOM 931 C CA . ARG A 1 130 ? 5.948 5.945 -12.636 1.00 84.31 130 ARG A CA 1
ATOM 932 C C . ARG A 1 130 ? 4.959 6.709 -13.509 1.00 84.31 130 ARG A C 1
ATOM 934 O O . ARG A 1 130 ? 3.778 6.758 -13.178 1.00 84.31 130 ARG A O 1
ATOM 941 N N . ASN A 1 131 ? 5.422 7.249 -14.634 1.00 81.19 131 ASN A N 1
ATOM 942 C CA . ASN A 1 131 ? 4.587 8.031 -15.545 1.00 81.19 131 ASN A CA 1
ATOM 943 C C . ASN A 1 131 ? 3.459 7.183 -16.149 1.00 81.19 131 ASN A C 1
ATOM 945 O O . ASN A 1 131 ? 2.313 7.627 -16.204 1.00 81.19 131 ASN A O 1
ATOM 949 N N . ALA A 1 132 ? 3.761 5.945 -16.552 1.00 84.62 132 ALA A N 1
ATOM 950 C CA . ALA A 1 132 ? 2.765 5.013 -17.075 1.00 84.62 132 ALA A CA 1
ATOM 951 C C . ALA A 1 132 ? 1.714 4.646 -16.014 1.00 84.62 132 ALA A C 1
ATOM 953 O O . ALA A 1 132 ? 0.515 4.681 -16.288 1.00 84.62 132 ALA A O 1
ATOM 954 N N . ALA A 1 133 ? 2.152 4.355 -14.787 1.00 84.44 133 ALA A N 1
ATOM 955 C CA . ALA A 1 133 ? 1.261 4.055 -13.673 1.00 84.44 133 ALA A CA 1
ATOM 956 C C . ALA A 1 133 ? 0.365 5.254 -13.313 1.00 84.44 133 ALA A C 1
ATOM 958 O O . ALA A 1 133 ? -0.836 5.078 -13.115 1.00 84.44 133 ALA A O 1
ATOM 959 N N . HIS A 1 134 ? 0.915 6.473 -13.306 1.00 82.56 134 HIS A N 1
ATOM 960 C CA . HIS A 1 134 ? 0.146 7.700 -13.092 1.00 82.56 134 HIS A CA 1
ATOM 961 C C . HIS A 1 134 ? -0.911 7.911 -14.189 1.00 82.56 134 HIS A C 1
ATOM 963 O O . HIS A 1 134 ? -2.082 8.141 -13.888 1.00 82.56 134 HIS A O 1
ATOM 969 N N . ALA A 1 135 ? -0.534 7.766 -15.464 1.00 80.56 135 ALA A N 1
ATOM 970 C CA . ALA A 1 135 ? -1.464 7.887 -16.588 1.00 80.56 135 ALA A CA 1
ATOM 971 C C . ALA A 1 135 ? -2.606 6.858 -16.509 1.00 80.56 135 ALA A C 1
ATOM 973 O O . ALA A 1 135 ? -3.767 7.191 -16.754 1.00 80.56 135 ALA A O 1
ATOM 974 N N . GLN A 1 136 ? -2.296 5.622 -16.114 1.00 83.12 136 GLN A N 1
ATOM 975 C CA . GLN A 1 136 ? -3.289 4.562 -15.971 1.00 83.12 136 GLN A CA 1
ATOM 976 C C . GLN A 1 136 ? -4.230 4.793 -14.779 1.00 83.12 136 GLN A C 1
ATOM 978 O O . GLN A 1 136 ? -5.438 4.587 -14.903 1.00 83.12 136 GLN A O 1
ATOM 983 N N . ALA A 1 137 ? -3.715 5.281 -13.648 1.00 79.38 137 ALA A N 1
ATOM 984 C CA . ALA A 1 137 ? -4.537 5.649 -12.497 1.00 79.38 137 ALA A CA 1
ATOM 985 C C . ALA A 1 137 ? -5.456 6.850 -12.795 1.00 79.38 137 ALA A C 1
ATOM 987 O O . ALA A 1 137 ? -6.619 6.858 -12.384 1.00 79.38 137 ALA A O 1
ATOM 988 N N . ALA A 1 138 ? -4.974 7.835 -13.562 1.00 74.81 138 ALA A N 1
ATOM 989 C CA . ALA A 1 138 ? -5.780 8.961 -14.031 1.00 74.81 138 ALA A CA 1
ATOM 990 C C . ALA A 1 138 ? -6.889 8.520 -15.003 1.00 74.81 138 ALA A C 1
ATOM 992 O O . ALA A 1 138 ? -8.022 8.986 -14.893 1.00 74.81 138 ALA A O 1
ATOM 993 N N . ALA A 1 139 ? -6.606 7.582 -15.913 1.00 73.56 139 ALA A N 1
ATOM 994 C CA . ALA A 1 139 ? -7.601 7.044 -16.844 1.00 73.56 139 ALA A CA 1
ATOM 995 C C . ALA A 1 139 ? -8.732 6.269 -16.139 1.00 73.56 139 ALA A C 1
ATOM 997 O O . ALA A 1 139 ? -9.875 6.303 -16.591 1.00 73.56 139 ALA A O 1
ATOM 998 N N . ALA A 1 140 ? -8.435 5.616 -15.011 1.00 65.62 140 ALA A N 1
ATOM 999 C CA . ALA A 1 140 ? -9.429 4.914 -14.198 1.00 65.62 140 ALA A CA 1
ATOM 1000 C C . ALA A 1 140 ? -10.398 5.857 -13.445 1.00 65.62 140 ALA A C 1
ATOM 1002 O O . ALA A 1 140 ? -11.436 5.400 -12.971 1.00 65.62 140 ALA A O 1
ATOM 1003 N N . HIS A 1 141 ? -10.094 7.160 -13.355 1.00 54.81 141 HIS A N 1
ATOM 1004 C CA . HIS A 1 141 ? -10.941 8.185 -12.735 1.00 54.81 141 HIS A CA 1
ATOM 1005 C C . HIS A 1 141 ? -11.180 9.368 -13.697 1.00 54.81 141 HIS A C 1
ATOM 1007 O O . HIS A 1 141 ? -10.478 10.379 -13.625 1.00 54.81 141 HIS A O 1
ATOM 1013 N N . PRO A 1 142 ? -12.210 9.318 -14.567 1.00 51.31 142 PRO A N 1
ATOM 1014 C CA . PRO A 1 142 ? -12.458 10.366 -15.564 1.00 51.31 142 PRO A CA 1
ATOM 1015 C C . PRO A 1 142 ? -12.807 11.747 -14.971 1.00 51.31 142 PRO A C 1
ATOM 1017 O O . PRO A 1 142 ? -12.733 12.742 -15.687 1.00 51.31 142 PRO A O 1
ATOM 1020 N N . ALA A 1 143 ? -13.107 11.845 -13.669 1.00 47.56 143 ALA A N 1
ATOM 1021 C CA . ALA A 1 143 ? -13.310 13.117 -12.965 1.00 47.56 143 ALA A CA 1
ATOM 1022 C C . ALA A 1 143 ? -12.025 13.964 -12.802 1.00 47.56 143 ALA A C 1
ATOM 1024 O O . ALA A 1 143 ? -12.097 15.098 -12.342 1.00 47.56 143 ALA A O 1
ATOM 1025 N N . ARG A 1 144 ? -10.851 13.433 -13.179 1.00 46.03 144 ARG A N 1
ATOM 1026 C CA . ARG A 1 144 ? -9.549 14.126 -13.146 1.00 46.03 144 ARG A CA 1
ATOM 1027 C C . ARG A 1 144 ? -9.154 14.800 -14.469 1.00 46.03 144 ARG A C 1
ATOM 1029 O O . ARG A 1 144 ? -8.061 15.355 -14.553 1.00 46.03 144 ARG A O 1
ATOM 1036 N N . ARG A 1 145 ? -10.006 14.787 -15.506 1.00 41.31 145 ARG A N 1
ATOM 1037 C CA . ARG A 1 145 ? -9.784 15.621 -16.703 1.00 41.31 145 ARG A CA 1
ATOM 1038 C C . ARG A 1 145 ? -10.034 17.087 -16.349 1.00 41.31 145 ARG A C 1
ATOM 1040 O O . ARG A 1 145 ? -11.142 17.589 -16.504 1.00 41.31 145 ARG A O 1
ATOM 1047 N N . VAL A 1 146 ? -8.990 17.770 -15.888 1.00 44.88 146 VAL A N 1
ATOM 1048 C CA . VAL A 1 146 ? -8.930 19.229 -15.986 1.00 44.88 146 VAL A CA 1
ATOM 1049 C C . VAL A 1 146 ? -8.901 19.547 -17.482 1.00 44.88 146 VAL A C 1
ATOM 1051 O O . VAL A 1 146 ? -7.976 19.169 -18.199 1.00 44.88 146 VAL A O 1
ATOM 1054 N N . VAL A 1 147 ? -10.013 20.110 -17.950 1.00 41.84 147 VAL A N 1
ATOM 1055 C CA . VAL A 1 147 ? -10.162 20.756 -19.259 1.00 41.84 147 VAL A CA 1
ATOM 1056 C C . VAL A 1 147 ? -9.174 21.939 -19.293 1.00 41.84 147 VAL A C 1
ATOM 1058 O O . VAL A 1 147 ? -9.008 22.560 -18.243 1.00 41.84 147 VAL A O 1
ATOM 1061 N N . PRO A 1 148 ? -8.485 22.176 -20.429 1.00 52.78 148 PRO A N 1
ATOM 1062 C CA . PRO A 1 148 ? -7.318 23.062 -20.551 1.00 52.78 148 PRO A CA 1
ATOM 1063 C C . PRO A 1 148 ? -7.493 24.479 -20.004 1.00 52.78 148 PRO A C 1
ATOM 1065 O O . PRO A 1 148 ? -8.622 25.013 -20.081 1.00 52.78 148 PRO A O 1
#

Organism: Xanthomonas campestris pv. juglandis (NCBI:txid195709)

Sequence (148 aa):
MRKSALLASVMRSGERRRLLASLPAAMATELRAQIALVCRHGWDEPTLVEPALRGPGQTIGDADGGPGLEDIVQLSHTLGAATLSRVVMATASADASFILAALEPALAKTVRAELAASRPLPPALAAAVRNAAHAQAAAAHPARRVVP

Secondary structure (DSSP, 8-state):
-HHHHHHHHHS-HHHHHHHHHSS-HHHHHHHHHHHHHHHHTTTT-HHHHHHHHS-TT---S-S-----HHHHHHHHTTS-HHHHHHHHHHH-SS-HHHHHHHS-HHHHHHHHHHHHHSPPPPHHHHHHHHHHHHHHHHHT-GGG----

Foldseek 3Di:
DLLLLLVLLLDDPVVNVVVLVPDDVVVSVVSVVNVVVCVVVVVNPCVNNVQQNPPPPPPPPDPLDFDGLVLLQVVLVVDQLLLSLLSLLLPCPDDSVVSLVSHDVVSSVSNVVNNVPDDRDDNVVSSVSRVVSSVVSCVVPVVPPPDD

Radius of gyration: 16.44 Å; chains: 1; bounding box: 36×36×45 Å

pLDDT: mean 76.83, std 14.36, range [37.25, 93.56]